Protein AF-A0A177MAR4-F1 (afdb_monomer)

InterPro domains:
  IPR025528 BrnA antitoxin of type II toxin-antitoxin system [PF14384] (14-84)

Radius of gyration: 27.55 Å; Cα contacts (8 Å, |Δi|>4): 20; chains: 1; bounding box: 52×32×71 Å

Organism: Methylomonas methanica (NCBI:txid421)

Structure (mmCIF, N/CA/C/O backbone):
data_AF-A0A177MAR4-F1
#
_entry.id   AF-A0A177MAR4-F1
#
loop_
_atom_site.group_PDB
_atom_site.id
_atom_site.type_symbol
_atom_site.label_atom_id
_atom_site.label_alt_id
_atom_site.label_comp_id
_atom_site.label_asym_id
_atom_site.label_entity_id
_atom_site.label_seq_id
_atom_site.pdbx_PDB_ins_code
_atom_site.Cartn_x
_atom_site.Cartn_y
_atom_site.Cartn_z
_atom_site.occupancy
_atom_site.B_iso_or_equiv
_atom_site.auth_seq_id
_atom_site.auth_comp_id
_atom_site.auth_asym_id
_atom_site.auth_atom_id
_atom_site.pdbx_PDB_model_num
ATOM 1 N N . MET A 1 1 ? 31.609 -0.855 -47.266 1.00 46.94 1 MET A N 1
ATOM 2 C CA . MET A 1 1 ? 31.786 -1.507 -45.950 1.00 46.94 1 MET A CA 1
ATOM 3 C C . MET A 1 1 ? 30.891 -2.732 -45.939 1.00 46.94 1 MET A C 1
ATOM 5 O O . MET A 1 1 ? 29.791 -2.629 -46.468 1.00 46.94 1 MET A O 1
ATOM 9 N N . ALA A 1 2 ? 31.379 -3.887 -45.484 1.00 51.25 2 ALA A N 1
ATOM 10 C CA . ALA A 1 2 ? 30.584 -5.116 -45.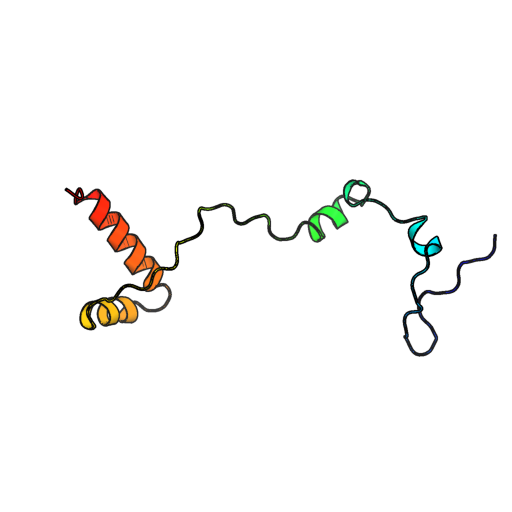481 1.00 51.25 2 ALA A CA 1
ATOM 11 C C . ALA A 1 2 ? 29.360 -4.948 -44.565 1.00 51.25 2 ALA A C 1
ATOM 13 O O . ALA A 1 2 ? 29.486 -4.375 -43.484 1.00 51.25 2 ALA A O 1
ATOM 14 N N . ASN A 1 3 ? 28.190 -5.407 -45.011 1.00 59.56 3 ASN A N 1
ATOM 15 C CA . ASN A 1 3 ? 26.989 -5.417 -44.177 1.00 59.56 3 ASN A CA 1
ATOM 16 C C . ASN A 1 3 ? 27.194 -6.406 -43.016 1.00 59.56 3 ASN A C 1
ATOM 18 O O . ASN A 1 3 ? 27.716 -7.497 -43.268 1.00 59.56 3 ASN A O 1
ATOM 22 N N . PRO A 1 4 ? 26.801 -6.066 -41.774 1.00 66.94 4 PRO A N 1
ATOM 23 C CA . PRO A 1 4 ? 26.852 -7.021 -40.678 1.00 66.94 4 PRO A CA 1
ATOM 24 C C . PRO A 1 4 ? 25.942 -8.213 -40.993 1.00 66.94 4 PRO A C 1
ATOM 26 O O . PRO A 1 4 ? 24.876 -8.055 -41.593 1.00 66.94 4 PRO A O 1
ATOM 29 N N . LEU A 1 5 ? 26.386 -9.411 -40.608 1.00 71.19 5 LEU A N 1
ATOM 30 C CA . LEU A 1 5 ? 25.586 -10.629 -40.719 1.00 71.19 5 LEU A CA 1
ATOM 31 C C . LEU A 1 5 ? 24.239 -10.436 -39.996 1.00 71.19 5 LEU A C 1
ATOM 33 O O . LEU A 1 5 ? 24.214 -9.791 -38.938 1.00 71.19 5 LEU A O 1
ATOM 37 N N . PRO A 1 6 ? 23.134 -10.987 -40.532 1.00 82.31 6 PRO A N 1
ATOM 38 C CA . PRO A 1 6 ? 21.832 -10.913 -39.876 1.00 82.31 6 PRO A CA 1
ATOM 39 C C . PRO A 1 6 ? 21.906 -11.483 -38.450 1.00 82.31 6 PRO A C 1
ATOM 41 O O . PRO A 1 6 ? 22.685 -12.396 -38.176 1.00 82.31 6 PRO A O 1
ATOM 44 N N . LEU A 1 7 ? 21.115 -10.919 -37.527 1.00 84.50 7 LEU A N 1
ATOM 45 C CA . LEU A 1 7 ? 21.056 -11.399 -36.137 1.00 84.50 7 LEU A CA 1
ATOM 46 C C . LEU A 1 7 ? 20.400 -12.779 -36.015 1.00 84.50 7 LEU A C 1
ATOM 48 O O . LEU A 1 7 ? 20.625 -13.463 -35.022 1.00 84.50 7 LEU A O 1
ATOM 52 N N . THR A 1 8 ? 19.595 -13.164 -37.001 1.00 90.56 8 THR A N 1
ATOM 53 C CA . THR A 1 8 ? 18.802 -14.392 -36.989 1.00 90.56 8 THR A CA 1
ATOM 54 C C . THR A 1 8 ? 19.140 -15.234 -38.213 1.00 90.56 8 THR A C 1
ATOM 56 O O . THR A 1 8 ? 19.300 -14.679 -39.306 1.00 90.56 8 THR A O 1
ATOM 59 N N . ASP A 1 9 ? 19.267 -16.547 -38.035 1.00 88.19 9 ASP A N 1
ATOM 60 C CA . ASP A 1 9 ? 19.479 -17.496 -39.130 1.00 88.19 9 ASP A CA 1
ATOM 61 C C . ASP A 1 9 ? 18.162 -17.958 -39.789 1.00 88.19 9 ASP A C 1
ATOM 63 O O . ASP A 1 9 ? 17.078 -17.444 -39.502 1.00 88.19 9 ASP A O 1
ATOM 67 N N . ALA A 1 10 ? 18.261 -18.890 -40.743 1.00 88.75 10 ALA A N 1
ATOM 68 C CA . ALA A 1 10 ? 17.107 -19.406 -41.482 1.00 88.75 10 ALA A CA 1
ATOM 69 C C . ALA A 1 10 ? 16.154 -20.249 -40.615 1.00 88.75 10 ALA A C 1
ATOM 71 O O . ALA A 1 10 ? 14.982 -20.379 -40.970 1.00 88.75 10 ALA A O 1
ATOM 72 N N . ASP A 1 11 ? 16.643 -20.784 -39.496 1.00 90.25 11 ASP A N 1
ATOM 73 C CA . ASP A 1 11 ? 15.875 -21.585 -38.544 1.00 90.25 11 ASP A CA 1
ATOM 74 C C . ASP A 1 11 ? 15.220 -20.711 -37.457 1.00 90.25 11 ASP A C 1
ATOM 76 O O . ASP A 1 11 ? 14.386 -21.185 -36.686 1.00 90.25 11 ASP A O 1
ATOM 80 N N . GLY A 1 12 ? 15.521 -19.407 -37.446 1.00 89.00 12 GLY A N 1
ATOM 81 C CA . GLY A 1 12 ? 14.960 -18.445 -36.502 1.00 89.00 12 GLY A CA 1
ATOM 82 C C . GLY A 1 12 ? 15.791 -18.276 -35.232 1.00 89.00 12 GLY A C 1
ATOM 83 O O . GLY A 1 12 ? 15.357 -17.564 -34.323 1.00 89.00 12 GLY A O 1
ATOM 84 N N . GLU A 1 13 ? 16.978 -18.879 -35.165 1.00 91.62 13 GLU A N 1
ATOM 85 C CA . GLU A 1 13 ? 17.851 -18.792 -34.002 1.00 91.62 13 GLU A CA 1
ATOM 86 C C . GLU A 1 13 ? 18.643 -17.485 -34.014 1.00 91.62 13 GLU A C 1
ATOM 88 O O . GLU A 1 13 ? 19.153 -17.025 -35.042 1.00 91.62 13 GLU A O 1
ATOM 93 N N . VAL A 1 14 ? 18.724 -16.850 -32.844 1.00 91.38 14 VAL A N 1
ATOM 94 C CA . VAL A 1 14 ? 19.455 -15.594 -32.664 1.00 91.38 14 VAL A CA 1
ATOM 95 C C . VAL A 1 14 ? 20.914 -15.922 -32.380 1.00 91.38 14 VAL A C 1
ATOM 97 O O . VAL A 1 14 ? 21.220 -16.616 -31.411 1.00 91.38 14 VAL A O 1
ATOM 100 N N . ARG A 1 15 ? 21.829 -15.403 -33.203 1.00 88.69 15 ARG A N 1
ATOM 101 C CA . ARG A 1 15 ? 23.266 -15.577 -32.962 1.00 88.69 15 ARG A CA 1
ATOM 102 C C . ARG A 1 15 ? 23.701 -14.871 -31.679 1.00 88.69 15 ARG A C 1
ATOM 104 O O . ARG A 1 15 ? 23.109 -13.875 -31.264 1.00 88.69 15 ARG A O 1
ATOM 111 N N . GLU A 1 16 ? 24.823 -15.316 -31.128 1.00 88.31 16 GLU A N 1
ATOM 112 C CA . GLU A 1 16 ? 25.463 -14.634 -30.005 1.00 88.31 16 GLU A CA 1
ATOM 113 C C . GLU A 1 16 ? 25.763 -13.162 -30.330 1.00 88.31 16 GLU A C 1
ATOM 115 O O . GLU A 1 16 ? 26.255 -12.817 -31.418 1.00 88.31 16 GLU A O 1
ATOM 120 N N . LEU A 1 17 ? 25.455 -12.290 -29.367 1.00 87.50 17 LEU A N 1
ATOM 121 C CA . LEU A 1 17 ? 25.754 -10.866 -29.455 1.00 87.50 17 LEU A CA 1
ATOM 122 C C . LEU A 1 17 ? 27.241 -10.635 -29.194 1.00 87.50 17 LEU A C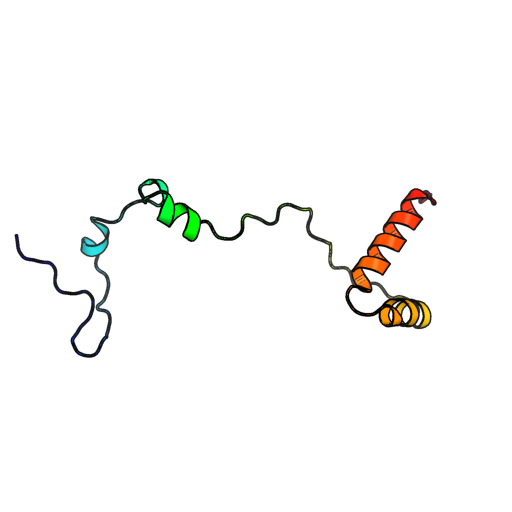 1
ATOM 124 O O . LEU A 1 17 ? 27.828 -11.144 -28.241 1.00 87.50 17 LEU A O 1
ATOM 128 N N . THR A 1 18 ? 27.844 -9.816 -30.040 1.00 87.88 18 THR A N 1
ATOM 129 C CA . THR A 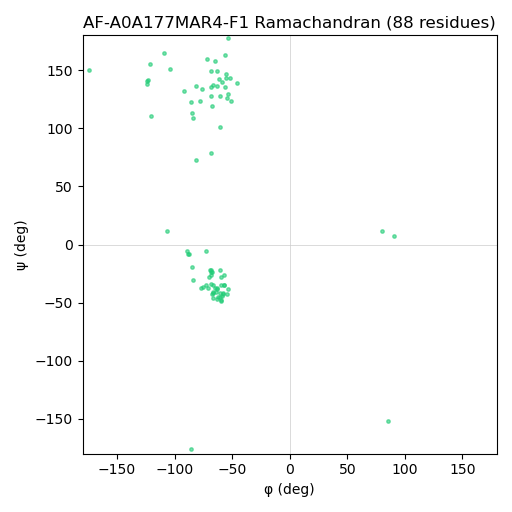1 18 ? 29.252 -9.439 -29.970 1.00 87.88 18 THR A CA 1
ATOM 130 C C . THR A 1 18 ? 29.383 -7.982 -29.548 1.00 87.88 18 THR A C 1
ATOM 132 O O . THR A 1 18 ? 28.440 -7.198 -29.649 1.00 87.88 18 THR A O 1
ATOM 135 N N . SER A 1 19 ? 30.579 -7.572 -29.131 1.00 85.19 19 SER A N 1
ATOM 136 C CA . SER A 1 19 ? 30.862 -6.167 -28.807 1.00 85.19 19 SER A CA 1
ATOM 137 C C . SER A 1 19 ? 30.575 -5.206 -2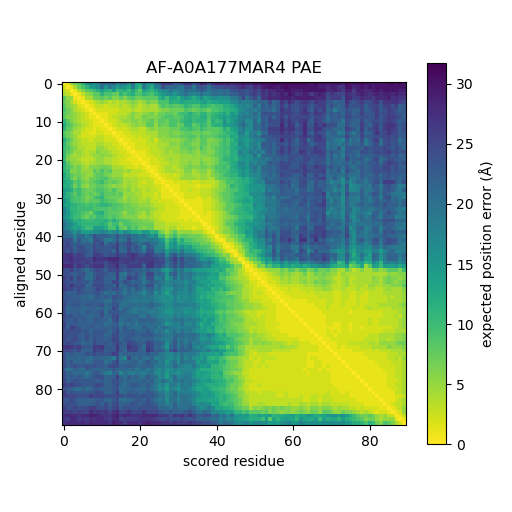9.970 1.00 85.19 19 SER A C 1
ATOM 139 O O . SER A 1 19 ? 30.281 -4.034 -29.740 1.00 85.19 19 SER A O 1
ATOM 141 N N . ASP A 1 20 ? 30.637 -5.690 -31.213 1.00 85.31 20 ASP A N 1
ATOM 142 C CA . ASP A 1 20 ? 30.369 -4.886 -32.406 1.00 85.31 20 ASP A CA 1
ATOM 143 C C . ASP A 1 20 ? 28.891 -4.509 -32.545 1.00 85.31 20 ASP A C 1
ATOM 145 O O . ASP A 1 20 ? 28.586 -3.432 -33.058 1.00 85.31 20 ASP A O 1
ATOM 149 N N . ASP A 1 21 ? 27.984 -5.330 -32.014 1.00 84.56 21 ASP A N 1
ATOM 150 C CA . ASP A 1 21 ? 26.540 -5.083 -32.051 1.00 84.56 21 ASP A CA 1
ATOM 151 C C . ASP A 1 21 ? 26.137 -3.885 -31.177 1.00 84.56 21 ASP A C 1
ATOM 153 O O . ASP A 1 21 ? 25.170 -3.181 -31.467 1.00 84.56 21 ASP A O 1
ATOM 157 N N . PHE A 1 22 ? 26.929 -3.589 -30.143 1.00 85.88 22 PHE A N 1
ATOM 158 C CA . PHE A 1 22 ? 26.693 -2.471 -29.231 1.00 85.88 22 PHE A CA 1
ATOM 159 C C . PHE A 1 22 ? 27.305 -1.148 -29.706 1.00 85.88 22 PHE A C 1
ATOM 161 O O . PHE A 1 22 ? 27.009 -0.108 -29.121 1.00 85.88 22 PHE A O 1
ATOM 168 N N . LYS A 1 23 ? 28.118 -1.139 -30.775 1.00 86.62 23 LYS A N 1
ATOM 169 C CA . LYS A 1 23 ? 28.769 0.089 -31.280 1.00 86.62 23 LYS A CA 1
ATOM 170 C C . LYS A 1 23 ? 27.774 1.172 -31.698 1.00 86.62 23 LYS A C 1
ATOM 172 O O . LYS A 1 23 ? 28.100 2.351 -31.626 1.00 86.62 23 LYS A O 1
ATOM 177 N N . ASN A 1 24 ? 26.577 0.765 -32.118 1.00 81.06 24 ASN A N 1
ATOM 178 C CA . ASN A 1 24 ? 25.495 1.661 -32.527 1.00 81.06 24 ASN A CA 1
ATOM 179 C C . ASN A 1 24 ? 24.356 1.729 -31.494 1.00 81.06 24 ASN A C 1
ATOM 181 O O . ASN A 1 24 ? 23.279 2.230 -31.811 1.00 81.06 24 ASN A O 1
ATOM 185 N N . ALA A 1 25 ? 24.548 1.191 -30.286 1.00 85.12 25 ALA A N 1
ATOM 186 C CA . ALA A 1 25 ? 23.530 1.257 -29.247 1.00 85.12 25 ALA A CA 1
ATOM 187 C C . ALA A 1 25 ? 23.354 2.706 -28.765 1.00 85.12 25 ALA A C 1
ATOM 189 O O . ALA A 1 25 ? 24.331 3.410 -28.516 1.00 85.12 25 ALA A O 1
ATOM 190 N N . SER A 1 26 ? 22.103 3.140 -28.613 1.00 84.38 26 SER A N 1
ATOM 191 C CA . SER A 1 26 ? 21.756 4.464 -28.086 1.00 84.38 26 SER A CA 1
ATOM 192 C C . SER A 1 26 ? 21.267 4.365 -26.648 1.00 84.38 26 SER A C 1
ATOM 194 O O . SER A 1 26 ? 20.687 3.358 -26.228 1.00 84.38 26 SER A O 1
ATOM 196 N N . THR A 1 27 ? 21.477 5.428 -25.880 1.00 89.56 27 THR A N 1
ATOM 197 C CA . THR A 1 27 ? 20.933 5.525 -24.526 1.00 89.56 27 THR A CA 1
ATOM 198 C C . THR A 1 27 ? 19.421 5.742 -24.562 1.00 89.56 27 THR A C 1
ATOM 200 O O . THR A 1 27 ? 18.859 6.220 -25.546 1.00 89.56 27 THR A O 1
ATOM 203 N N . PHE A 1 28 ? 18.741 5.438 -23.455 1.00 85.31 28 PHE A N 1
ATOM 204 C CA . PHE A 1 28 ? 17.294 5.644 -23.342 1.00 85.31 28 PHE A CA 1
ATOM 205 C C . PHE A 1 28 ? 16.860 7.079 -23.688 1.00 85.31 28 PHE A C 1
ATOM 207 O O . PHE A 1 28 ? 15.830 7.284 -24.327 1.00 85.31 28 PHE A O 1
ATOM 214 N N . SER A 1 29 ? 17.660 8.066 -23.281 1.00 87.19 29 SER A N 1
ATOM 215 C CA . SER A 1 29 ? 17.388 9.491 -23.490 1.00 87.19 29 SER A CA 1
ATOM 216 C C . SER A 1 29 ? 17.473 9.919 -24.956 1.00 87.19 29 SER A C 1
ATOM 218 O O . SER A 1 29 ? 16.869 10.922 -25.325 1.00 87.19 29 SER A O 1
ATOM 220 N N . GLU A 1 30 ? 18.212 9.175 -25.779 1.00 90.31 30 GLU A N 1
ATOM 221 C CA . GLU A 1 30 ? 18.396 9.440 -27.212 1.00 90.31 30 GLU A CA 1
ATOM 222 C C . GLU A 1 30 ? 17.307 8.783 -28.073 1.00 90.31 30 GLU A C 1
ATOM 224 O O . GLU A 1 30 ? 17.218 9.051 -29.271 1.00 90.31 30 GLU A O 1
ATOM 229 N N . LEU A 1 31 ? 16.453 7.940 -27.481 1.00 88.81 31 LEU A N 1
ATOM 230 C CA . LEU A 1 31 ? 15.320 7.349 -28.186 1.00 88.81 31 LEU A CA 1
ATOM 231 C C . LEU A 1 31 ? 14.270 8.417 -28.535 1.00 88.81 31 LEU A C 1
ATOM 233 O O . LEU A 1 31 ? 14.061 9.352 -27.758 1.00 88.81 31 LEU A O 1
ATOM 237 N N . PRO A 1 32 ? 13.523 8.248 -29.640 1.00 91.12 32 PRO A N 1
ATOM 238 C CA . PRO A 1 32 ? 12.344 9.059 -29.923 1.00 91.12 32 PRO A CA 1
ATOM 239 C C . PRO A 1 32 ? 11.360 9.077 -28.747 1.00 91.12 32 PRO A C 1
ATOM 241 O O . PRO A 1 32 ? 11.133 8.054 -28.097 1.00 91.12 32 PRO A O 1
ATOM 244 N N . GLU A 1 33 ? 10.723 10.223 -28.508 1.00 85.81 33 GLU A N 1
ATOM 245 C CA . GLU A 1 33 ? 9.811 10.423 -27.372 1.00 85.81 33 GLU A CA 1
ATOM 246 C C . GLU A 1 33 ? 8.656 9.406 -27.347 1.00 85.81 33 GLU A C 1
ATOM 248 O O . GLU A 1 33 ? 8.265 8.919 -26.285 1.00 85.81 33 GLU A O 1
ATOM 253 N N . SER A 1 34 ? 8.161 9.008 -28.523 1.00 87.56 34 SER A N 1
ATOM 254 C CA . SER A 1 34 ? 7.144 7.962 -28.663 1.00 87.56 34 SER A CA 1
ATOM 255 C C . SER A 1 34 ? 7.586 6.628 -28.056 1.00 87.56 34 SER A C 1
ATOM 257 O O . SER A 1 34 ? 6.806 5.989 -27.354 1.00 87.56 34 SER A O 1
ATOM 259 N N . LEU A 1 35 ? 8.844 6.229 -28.261 1.00 85.25 35 LEU A N 1
ATOM 260 C CA . LEU A 1 35 ? 9.401 5.001 -27.697 1.00 85.25 35 LEU A CA 1
ATOM 261 C C . LEU A 1 35 ? 9.734 5.159 -26.216 1.00 85.25 35 LEU A C 1
ATOM 263 O O . LEU A 1 35 ? 9.478 4.244 -25.435 1.00 85.25 35 LEU A O 1
ATOM 267 N N . GLN A 1 36 ? 10.226 6.328 -25.799 1.00 87.12 36 GLN A N 1
ATOM 268 C CA . GLN A 1 36 ? 10.456 6.596 -24.379 1.00 87.12 36 GLN A CA 1
ATOM 269 C C . GLN A 1 36 ? 9.169 6.440 -23.563 1.00 87.12 36 GLN A C 1
ATOM 271 O O . GLN A 1 36 ? 9.192 5.847 -22.489 1.00 87.12 36 GLN A O 1
ATOM 276 N N . ASN A 1 37 ? 8.038 6.932 -24.068 1.00 81.94 37 ASN A N 1
ATOM 277 C CA . ASN A 1 37 ? 6.763 6.868 -23.356 1.00 81.94 37 ASN A CA 1
ATOM 278 C C . ASN A 1 37 ? 6.215 5.441 -23.224 1.00 81.94 37 ASN A C 1
ATOM 280 O O . ASN A 1 37 ? 5.628 5.116 -22.198 1.00 81.94 37 ASN A O 1
ATOM 284 N N . VAL A 1 38 ? 6.445 4.580 -24.218 1.00 81.69 38 VAL A N 1
ATOM 285 C CA . VAL A 1 38 ? 6.052 3.160 -24.155 1.00 81.69 38 VAL A CA 1
ATOM 286 C C . VAL A 1 38 ? 6.930 2.384 -23.168 1.00 81.69 38 VAL A C 1
ATOM 288 O O . VAL A 1 38 ? 6.443 1.520 -22.443 1.00 81.69 38 VAL A O 1
ATOM 291 N N . LEU A 1 39 ? 8.225 2.706 -23.117 1.00 81.62 39 LEU A N 1
ATOM 292 C CA . LEU A 1 39 ? 9.211 2.019 -22.280 1.00 81.62 39 LEU A CA 1
ATOM 293 C C . LEU A 1 39 ? 9.275 2.554 -20.837 1.00 81.62 39 LEU A C 1
ATOM 295 O O . LEU A 1 39 ? 9.750 1.851 -19.942 1.00 81.62 39 LEU A O 1
ATOM 299 N N . ARG A 1 40 ? 8.775 3.771 -20.577 1.00 71.88 40 ARG A N 1
ATOM 300 C CA . ARG A 1 40 ? 8.494 4.291 -19.228 1.00 71.88 40 ARG A CA 1
ATOM 301 C C . ARG A 1 40 ? 7.324 3.498 -18.645 1.00 71.88 40 ARG A C 1
ATOM 303 O O . ARG A 1 40 ? 6.183 3.947 -18.653 1.00 71.88 40 ARG A O 1
ATOM 310 N N . GLY A 1 41 ? 7.609 2.294 -18.153 1.00 68.75 41 GLY A N 1
ATOM 311 C CA . GLY A 1 41 ? 6.650 1.480 -17.413 1.00 68.75 41 GLY A CA 1
ATOM 312 C C . GLY A 1 41 ? 6.033 2.236 -16.228 1.00 68.75 41 GLY A C 1
ATOM 313 O O . GLY A 1 41 ? 6.374 3.382 -15.927 1.00 68.75 41 GLY A O 1
ATOM 314 N N . ARG A 1 42 ? 5.109 1.582 -15.516 1.00 61.09 42 ARG A N 1
ATOM 315 C CA . ARG A 1 42 ? 4.442 2.179 -14.351 1.00 61.09 42 ARG A CA 1
ATOM 316 C C . ARG A 1 42 ? 5.488 2.749 -13.384 1.00 61.09 42 ARG A C 1
ATOM 318 O O . ARG A 1 42 ? 6.379 2.029 -12.940 1.00 61.09 42 ARG A O 1
ATOM 325 N N . GLY A 1 43 ? 5.374 4.043 -13.081 1.00 66.56 43 GLY A N 1
ATOM 326 C CA . GLY A 1 43 ? 6.298 4.731 -12.181 1.00 66.56 43 GLY A CA 1
ATOM 327 C C . GLY A 1 43 ? 6.385 4.060 -10.807 1.00 66.56 43 GLY A C 1
ATOM 328 O O . GLY A 1 43 ? 5.512 3.272 -10.429 1.00 66.56 43 GLY A O 1
ATOM 329 N N . LYS A 1 44 ? 7.437 4.395 -10.046 1.00 65.56 44 LYS A N 1
ATOM 330 C CA . LYS A 1 44 ? 7.596 3.953 -8.650 1.00 65.56 44 LYS A CA 1
ATOM 331 C C . LYS A 1 44 ? 6.277 4.145 -7.898 1.00 65.56 44 LYS A C 1
ATOM 333 O O . LYS A 1 44 ? 5.604 5.155 -8.091 1.00 65.56 44 LYS A O 1
ATOM 338 N N . GLN A 1 45 ? 5.902 3.181 -7.061 1.00 67.75 45 GLN A N 1
ATOM 339 C CA . GLN A 1 45 ? 4.656 3.238 -6.301 1.00 67.75 45 GLN A CA 1
ATOM 340 C C . GLN A 1 45 ? 4.656 4.474 -5.383 1.00 67.75 45 GLN A C 1
ATOM 342 O O . GLN A 1 45 ? 5.308 4.491 -4.345 1.00 67.75 45 GLN A O 1
ATOM 347 N N . GLN A 1 46 ? 3.950 5.526 -5.802 1.00 60.53 46 GLN A N 1
ATOM 348 C CA . GLN A 1 46 ? 3.824 6.807 -5.101 1.00 60.53 46 GLN A CA 1
ATOM 349 C C . GLN A 1 46 ? 2.754 6.698 -4.003 1.00 60.53 46 GLN A C 1
ATOM 351 O O . GLN A 1 46 ? 1.640 7.178 -4.175 1.00 60.53 46 GLN A O 1
ATOM 356 N N . ALA A 1 47 ? 3.043 5.994 -2.909 1.00 63.25 47 ALA A N 1
ATOM 357 C CA . ALA A 1 47 ? 2.317 6.078 -1.633 1.00 63.25 47 ALA A CA 1
ATOM 358 C C . ALA A 1 47 ? 3.049 5.225 -0.586 1.00 63.25 47 ALA A C 1
ATOM 360 O O . ALA A 1 47 ? 3.639 4.210 -0.967 1.00 63.25 47 ALA A O 1
ATOM 361 N N . PRO A 1 48 ? 3.001 5.570 0.716 1.00 67.31 48 PRO A N 1
ATOM 362 C CA . PRO A 1 48 ? 3.582 4.719 1.747 1.00 67.31 48 PRO A CA 1
ATOM 363 C C . PRO A 1 48 ? 3.004 3.304 1.646 1.00 67.31 48 PRO A C 1
ATOM 365 O O . PRO A 1 48 ? 1.787 3.102 1.604 1.00 67.31 48 PRO A O 1
ATOM 368 N N . THR A 1 49 ? 3.897 2.321 1.553 1.00 73.06 49 THR A N 1
ATOM 369 C CA . THR A 1 49 ? 3.538 0.909 1.447 1.00 73.06 49 THR A CA 1
ATOM 370 C C . THR A 1 49 ? 2.745 0.509 2.684 1.00 73.06 49 THR A C 1
ATOM 372 O O . THR A 1 49 ? 3.189 0.732 3.809 1.00 73.06 49 THR A O 1
ATOM 375 N N . LYS A 1 50 ? 1.563 -0.088 2.488 1.00 81.81 50 LYS A N 1
ATOM 376 C CA . LYS A 1 50 ? 0.808 -0.693 3.591 1.00 81.81 50 LYS A CA 1
ATOM 377 C C . LYS A 1 50 ? 1.721 -1.682 4.321 1.00 81.81 50 LYS A C 1
ATOM 379 O O . LYS A 1 50 ? 2.333 -2.533 3.677 1.00 81.81 50 LYS A O 1
ATOM 384 N N . VAL A 1 51 ? 1.808 -1.576 5.643 1.00 87.25 51 VAL A N 1
ATOM 385 C CA . VAL A 1 51 ? 2.579 -2.527 6.449 1.00 87.25 51 VAL A CA 1
ATOM 386 C C . VAL A 1 51 ? 1.757 -3.804 6.597 1.00 87.25 51 VAL A C 1
ATOM 388 O O . VAL A 1 51 ? 0.610 -3.76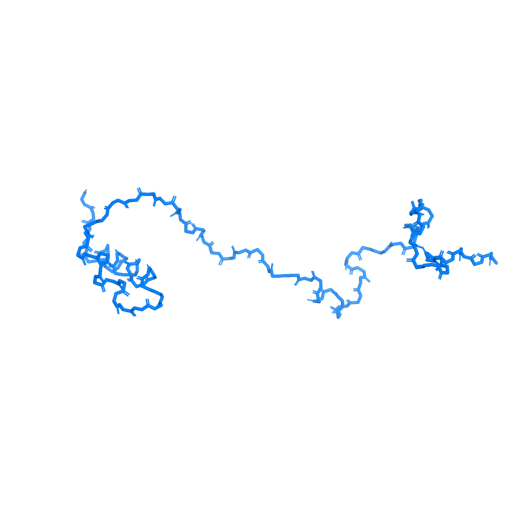2 7.040 1.00 87.25 51 VAL A O 1
ATOM 391 N N . SER A 1 52 ? 2.329 -4.938 6.193 1.00 87.12 52 SER A N 1
ATOM 392 C CA . SER A 1 52 ? 1.708 -6.248 6.383 1.00 87.12 52 SER A CA 1
ATOM 393 C C . SER A 1 52 ? 2.028 -6.758 7.784 1.00 87.12 52 SER A C 1
ATOM 395 O O . SER A 1 52 ? 3.159 -7.158 8.050 1.00 87.12 52 SER A O 1
ATOM 397 N N . THR A 1 53 ? 1.024 -6.781 8.656 1.00 88.25 53 THR A N 1
ATOM 398 C CA . THR A 1 53 ? 1.135 -7.304 10.024 1.00 88.25 53 THR A CA 1
ATOM 399 C C . THR A 1 53 ? 0.097 -8.398 10.238 1.00 88.25 53 THR A C 1
ATOM 401 O O . THR A 1 53 ? -1.035 -8.289 9.770 1.00 88.25 53 THR A O 1
ATOM 404 N N . THR A 1 54 ? 0.466 -9.458 10.962 1.00 92.56 54 THR A N 1
ATOM 405 C CA . THR A 1 54 ? -0.487 -10.502 11.364 1.00 92.56 54 THR A CA 1
ATOM 406 C C . THR A 1 54 ? -1.188 -10.073 12.652 1.00 92.56 54 THR A C 1
ATOM 408 O O . THR A 1 54 ? -0.550 -9.985 13.697 1.00 92.56 54 THR A O 1
ATOM 411 N N . VAL A 1 55 ? -2.494 -9.816 12.577 1.00 91.75 55 VAL A N 1
ATOM 412 C CA . VAL A 1 55 ? -3.353 -9.447 13.715 1.00 91.75 55 VAL A CA 1
ATOM 413 C C . VAL A 1 55 ? -4.516 -10.434 13.787 1.00 91.75 55 VAL A C 1
ATOM 415 O O . VAL A 1 55 ? -5.033 -10.863 12.754 1.00 91.75 55 VAL A O 1
ATOM 418 N N . ARG A 1 56 ? -4.908 -10.825 15.002 1.00 94.94 56 ARG A N 1
ATOM 419 C CA . ARG A 1 56 ? -6.093 -11.656 15.239 1.00 94.94 56 ARG A CA 1
ATOM 420 C C . ARG A 1 56 ? -7.295 -10.750 15.495 1.00 94.94 56 ARG A C 1
ATOM 422 O O . ARG A 1 56 ? -7.193 -9.827 16.293 1.00 94.94 56 ARG A O 1
ATOM 429 N N . PHE A 1 57 ? -8.400 -11.040 14.822 1.00 94.62 57 PHE A N 1
ATOM 430 C CA . PHE A 1 57 ? -9.695 -10.390 15.010 1.00 94.62 57 PHE A CA 1
ATOM 431 C C . PHE A 1 57 ? -10.724 -11.448 15.395 1.00 94.62 57 PHE A C 1
ATOM 433 O O . PHE A 1 57 ? -10.562 -12.618 15.028 1.00 94.62 57 PHE A O 1
ATOM 440 N N . ASP A 1 58 ? -11.782 -11.029 16.080 1.00 9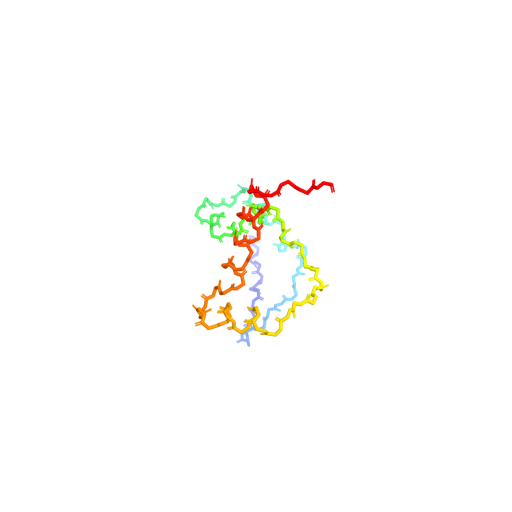7.62 58 ASP A N 1
ATOM 441 C CA . ASP A 1 58 ? -12.914 -11.901 16.366 1.00 97.62 58 ASP A CA 1
ATOM 442 C C . ASP A 1 58 ? -13.618 -12.341 15.070 1.00 97.62 58 ASP A C 1
ATOM 444 O O . ASP A 1 58 ? -13.604 -11.658 14.035 1.00 97.62 58 ASP A O 1
ATOM 448 N N . ALA A 1 59 ? -14.187 -13.547 15.103 1.00 97.00 59 ALA A N 1
ATOM 449 C CA . ALA A 1 59 ? -14.745 -14.193 13.918 1.00 97.00 59 ALA A CA 1
ATOM 450 C C . ALA A 1 59 ? -15.975 -13.455 13.363 1.00 97.00 59 ALA A C 1
ATOM 452 O O . ALA A 1 59 ? -16.165 -13.401 12.147 1.00 97.00 59 ALA A O 1
ATOM 453 N N . ASP A 1 60 ? -16.783 -12.871 14.243 1.00 97.56 60 ASP A N 1
ATOM 454 C CA . ASP A 1 60 ? -17.964 -12.074 13.915 1.00 97.56 60 ASP A CA 1
ATOM 455 C C . ASP A 1 60 ? -17.595 -10.771 13.192 1.00 97.56 60 ASP A C 1
ATOM 457 O O . ASP A 1 60 ? -18.200 -10.451 12.167 1.00 97.56 60 ASP A O 1
ATOM 461 N N . VAL A 1 61 ? -16.540 -10.079 13.633 1.00 96.38 61 VAL A N 1
ATOM 462 C CA . VAL A 1 61 ? -16.013 -8.871 12.982 1.00 96.38 61 VAL A CA 1
ATOM 463 C C . VAL A 1 61 ? -15.585 -9.184 11.549 1.00 96.38 61 VAL A C 1
ATOM 465 O O . VAL A 1 61 ? -15.986 -8.506 10.599 1.00 96.38 61 VAL A O 1
ATOM 468 N N . ILE A 1 62 ? -14.808 -10.254 11.358 1.00 96.06 62 ILE A N 1
ATOM 469 C CA . ILE A 1 62 ? -14.365 -10.667 10.021 1.00 96.06 62 ILE A CA 1
ATOM 470 C C . ILE A 1 62 ? -15.550 -11.090 9.147 1.00 96.06 62 ILE A C 1
ATOM 472 O O . ILE A 1 62 ? -15.578 -10.747 7.961 1.00 96.06 62 ILE A O 1
ATOM 476 N N . ALA A 1 63 ? -16.523 -11.816 9.702 1.00 97.12 63 ALA A N 1
ATOM 477 C CA . ALA A 1 63 ? -17.718 -12.228 8.973 1.00 97.12 63 ALA A CA 1
ATOM 478 C C . ALA A 1 63 ? -18.543 -11.018 8.506 1.00 97.12 63 ALA A C 1
ATOM 480 O O . ALA A 1 63 ? -18.911 -10.956 7.330 1.00 97.12 63 ALA A O 1
ATOM 481 N N . ALA A 1 64 ? -18.750 -10.028 9.380 1.00 97.25 64 ALA A N 1
ATOM 482 C CA . ALA A 1 64 ? -19.483 -8.804 9.070 1.00 97.25 64 ALA A CA 1
ATOM 483 C C . ALA A 1 64 ? -18.835 -8.026 7.916 1.00 97.25 64 ALA A C 1
ATOM 485 O O . ALA A 1 64 ? -19.508 -7.682 6.943 1.00 97.25 64 ALA A O 1
ATOM 486 N N . PHE A 1 65 ? -17.514 -7.814 7.956 1.00 96.75 65 PHE A N 1
ATOM 487 C CA . PHE A 1 65 ? -16.836 -7.135 6.855 1.00 96.75 65 PHE A CA 1
ATOM 488 C C . PHE A 1 65 ? -16.833 -7.982 5.580 1.00 96.75 65 PHE A C 1
ATOM 490 O O . PHE A 1 65 ? -17.129 -7.448 4.513 1.00 96.75 65 PHE A O 1
ATOM 497 N N . ARG A 1 66 ? -16.574 -9.293 5.635 1.00 96.31 66 ARG A N 1
ATOM 498 C CA . ARG A 1 66 ? -16.592 -10.155 4.435 1.00 96.31 66 ARG A CA 1
ATOM 499 C C . ARG A 1 66 ? -17.944 -10.166 3.724 1.00 96.31 66 ARG A C 1
ATOM 501 O O . ARG A 1 66 ? -17.963 -10.186 2.494 1.00 96.31 66 ARG A O 1
ATOM 508 N N . ALA A 1 67 ? -19.048 -10.089 4.469 1.00 97.06 67 ALA A N 1
ATOM 509 C CA . ALA A 1 67 ? -20.397 -10.010 3.908 1.00 97.06 67 ALA A CA 1
ATOM 510 C C . ALA A 1 67 ? -20.610 -8.770 3.017 1.00 97.06 67 ALA A C 1
ATOM 512 O O . ALA A 1 67 ? -21.448 -8.795 2.121 1.00 97.06 67 ALA A O 1
ATOM 513 N N . THR A 1 68 ? -19.806 -7.713 3.188 1.00 94.81 68 THR A N 1
ATOM 514 C CA . THR A 1 68 ? -19.862 -6.509 2.338 1.00 94.81 68 THR A CA 1
ATOM 515 C C . THR A 1 68 ? -19.289 -6.715 0.926 1.00 94.81 68 THR A C 1
ATOM 517 O O . THR A 1 68 ? -19.352 -5.807 0.099 1.00 94.81 68 THR A O 1
ATOM 520 N N . GLY A 1 69 ? -18.703 -7.881 0.629 1.00 95.44 69 GLY A N 1
ATOM 521 C CA . GLY A 1 69 ? -18.216 -8.239 -0.705 1.00 95.44 69 GLY A CA 1
ATOM 522 C C . GLY A 1 69 ? -16.798 -7.749 -1.017 1.00 95.44 69 GLY A C 1
ATOM 523 O O . GLY A 1 69 ? -15.948 -7.597 -0.133 1.00 95.44 69 GLY A O 1
ATOM 524 N N . SER A 1 70 ? -16.507 -7.519 -2.300 1.00 95.31 70 SER A N 1
ATOM 525 C CA . SER A 1 70 ? -15.176 -7.099 -2.755 1.00 95.31 70 SER A CA 1
ATOM 526 C C . SER A 1 70 ? -14.749 -5.779 -2.098 1.00 95.31 70 SER A C 1
ATOM 528 O O . SER A 1 70 ? -15.553 -4.871 -1.877 1.00 95.31 70 SER A O 1
ATOM 530 N N . GLY A 1 71 ? -13.473 -5.688 -1.716 1.00 94.25 71 GLY A N 1
ATOM 531 C CA . GLY A 1 71 ? -12.939 -4.518 -1.012 1.00 94.25 71 GLY A CA 1
ATOM 532 C C . GLY A 1 71 ? -13.238 -4.461 0.491 1.00 94.25 71 GLY A C 1
ATOM 533 O O . GLY A 1 71 ? -12.979 -3.429 1.107 1.00 94.25 71 GLY A O 1
ATOM 534 N N . TRP A 1 72 ? -13.728 -5.543 1.110 1.00 97.25 72 TRP A N 1
ATOM 535 C CA . TRP A 1 72 ? -14.012 -5.564 2.552 1.00 97.25 72 TRP A CA 1
ATOM 536 C C . TRP A 1 72 ? -12.800 -5.218 3.428 1.00 97.25 72 TRP A C 1
ATOM 538 O O . TRP A 1 72 ? -12.953 -4.534 4.434 1.00 97.25 72 TRP A O 1
ATOM 548 N N . GLN A 1 73 ? -11.589 -5.617 3.027 1.00 94.00 73 GLN A N 1
ATOM 549 C CA . GLN A 1 73 ? -10.355 -5.256 3.737 1.00 94.00 73 GLN A CA 1
ATOM 550 C C . GLN A 1 73 ? -10.085 -3.748 3.698 1.00 94.00 73 GLN A C 1
ATOM 552 O O . GLN A 1 73 ? -9.617 -3.181 4.681 1.00 94.00 73 GLN A O 1
ATOM 557 N N . THR A 1 74 ? -10.387 -3.088 2.574 1.00 94.25 74 THR A N 1
ATOM 558 C CA . THR A 1 74 ? -10.270 -1.629 2.453 1.00 94.25 74 THR A CA 1
ATOM 559 C C . THR A 1 74 ? -11.281 -0.941 3.363 1.00 94.25 74 THR A C 1
ATOM 561 O O . THR A 1 74 ? -10.885 -0.074 4.133 1.00 94.25 74 THR A O 1
ATOM 564 N N . ARG A 1 75 ? -12.544 -1.392 3.359 1.00 95.88 75 ARG A N 1
ATOM 565 C CA . ARG A 1 75 ? -13.582 -0.867 4.264 1.00 95.88 75 ARG A CA 1
ATOM 566 C C . ARG A 1 75 ? -13.208 -1.036 5.736 1.00 95.88 75 ARG A C 1
ATOM 568 O O . ARG A 1 75 ? -13.332 -0.090 6.500 1.00 95.88 75 ARG A O 1
ATOM 575 N N . MET A 1 76 ? -12.689 -2.202 6.114 1.00 95.81 76 MET A N 1
ATOM 576 C CA . MET A 1 76 ? -12.201 -2.456 7.472 1.00 95.81 76 MET A CA 1
ATOM 577 C C . MET A 1 76 ? -11.057 -1.505 7.848 1.00 95.81 76 MET A C 1
ATOM 579 O O . MET A 1 76 ? -11.063 -0.915 8.922 1.00 95.81 76 MET A O 1
ATOM 583 N N . ASN A 1 77 ? -10.092 -1.305 6.949 1.00 95.00 77 ASN A N 1
ATOM 584 C CA . ASN A 1 77 ? -8.993 -0.369 7.169 1.00 95.00 77 ASN A CA 1
ATOM 585 C C . ASN A 1 77 ? -9.471 1.087 7.310 1.00 95.00 77 ASN A C 1
ATOM 587 O O . ASN A 1 77 ? -8.914 1.837 8.106 1.00 95.00 77 ASN A O 1
ATOM 591 N N . ASP A 1 78 ? -10.470 1.506 6.536 1.00 95.31 78 ASP A N 1
ATOM 592 C CA . ASP A 1 78 ? -10.997 2.869 6.618 1.00 95.31 78 ASP A CA 1
ATOM 593 C C . ASP A 1 78 ? -11.829 3.090 7.889 1.00 95.31 78 ASP A C 1
ATOM 595 O O . ASP A 1 78 ? -11.675 4.136 8.516 1.00 95.31 78 ASP A O 1
ATOM 599 N N . ALA A 1 79 ? -12.571 2.078 8.350 1.00 95.00 79 ALA A N 1
ATOM 600 C CA . ALA A 1 79 ? -13.230 2.100 9.658 1.00 95.00 79 ALA A CA 1
ATOM 601 C C . ALA A 1 79 ? -12.219 2.254 10.810 1.00 95.00 79 ALA A C 1
ATOM 603 O O . ALA A 1 79 ? -12.428 3.051 11.719 1.00 95.00 79 ALA A O 1
ATOM 604 N N . LEU A 1 80 ? -11.075 1.558 10.752 1.00 94.00 80 LEU A N 1
ATOM 605 C CA . LEU A 1 80 ? -10.007 1.720 11.750 1.00 94.00 80 LEU A CA 1
ATOM 606 C C . LEU A 1 80 ? -9.410 3.136 11.739 1.00 94.00 80 LEU A C 1
ATOM 608 O O . LEU A 1 80 ? -9.105 3.685 12.793 1.00 94.00 80 LEU A O 1
ATOM 612 N N . LYS A 1 81 ? -9.258 3.755 10.561 1.00 93.94 81 LYS A N 1
ATOM 613 C CA . LYS A 1 81 ? -8.803 5.152 10.466 1.00 93.94 81 LYS A CA 1
ATOM 614 C C . LYS A 1 81 ? -9.817 6.129 11.046 1.00 93.94 81 LYS A C 1
ATOM 616 O O . LYS A 1 81 ? -9.409 7.111 11.652 1.00 93.94 81 LYS A O 1
ATOM 621 N N . GLU A 1 82 ? -11.102 5.911 10.793 1.00 95.00 82 GLU A N 1
ATOM 622 C CA . GLU A 1 82 ? -12.181 6.733 11.342 1.00 95.00 82 GLU A CA 1
ATOM 623 C C . GLU A 1 82 ? -12.213 6.629 12.864 1.00 95.00 82 GLU A C 1
ATOM 625 O O . GLU A 1 82 ? -12.142 7.650 13.544 1.00 95.00 82 GLU A O 1
ATOM 630 N N . TRP A 1 83 ? -12.136 5.406 13.390 1.00 95.19 83 TRP A N 1
ATOM 631 C CA . T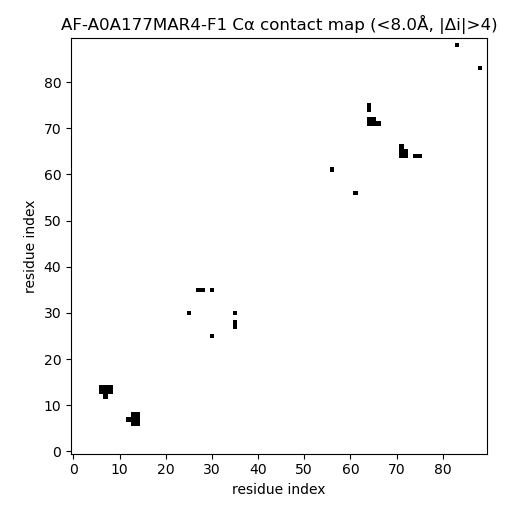RP A 1 83 ? -12.053 5.164 14.825 1.00 95.19 83 TRP A CA 1
ATOM 632 C C . TRP A 1 83 ? -10.885 5.921 15.477 1.00 95.19 83 TRP A C 1
ATOM 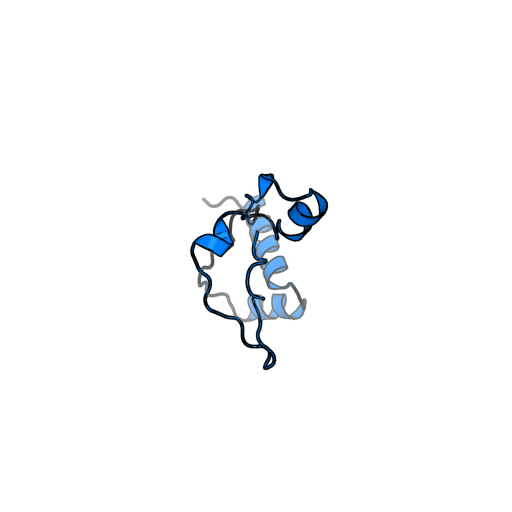634 O O . TRP A 1 83 ? -11.084 6.559 16.505 1.00 95.19 83 TRP A O 1
ATOM 644 N N . LEU A 1 84 ? -9.700 5.939 14.848 1.00 95.19 84 LEU A N 1
ATOM 645 C CA . LEU A 1 84 ? -8.526 6.689 15.331 1.00 95.19 84 LEU A CA 1
ATOM 646 C C . LEU A 1 84 ? -8.683 8.218 15.283 1.00 95.19 84 LEU A C 1
ATOM 648 O O . LEU A 1 84 ? -7.968 8.920 15.994 1.00 95.19 84 LEU A O 1
ATOM 652 N N . LYS A 1 85 ? -9.562 8.760 14.430 1.00 92.62 85 LYS A N 1
ATOM 653 C CA . LYS A 1 85 ? -9.863 10.204 14.426 1.00 92.62 85 LYS A CA 1
ATOM 654 C C . LYS A 1 85 ? -10.759 10.585 15.597 1.00 92.62 85 LYS A C 1
ATOM 656 O O . LYS A 1 85 ? -10.627 11.679 16.133 1.00 92.62 85 LYS A O 1
ATOM 661 N N . GLU A 1 86 ? -11.682 9.697 15.943 1.00 92.38 86 GLU A N 1
ATOM 662 C CA . GLU A 1 86 ? -12.668 9.908 17.002 1.00 92.38 86 GLU A CA 1
ATOM 663 C C . GLU A 1 86 ? -12.112 9.565 18.388 1.00 92.38 86 GLU A C 1
ATOM 665 O O . GLU A 1 86 ? -12.496 10.182 19.380 1.00 92.38 86 GLU A O 1
ATOM 670 N N . HIS A 1 87 ? -11.179 8.614 18.459 1.00 92.56 87 HIS A N 1
ATOM 671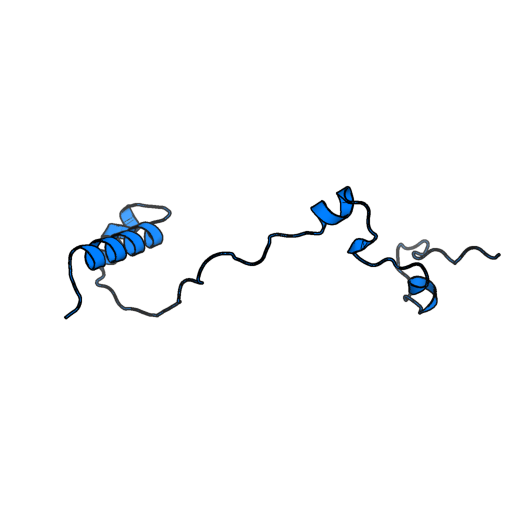 C CA . HIS A 1 87 ? -10.620 8.095 19.699 1.00 92.56 87 HIS A CA 1
ATOM 672 C C . HIS A 1 87 ? -9.109 8.317 19.713 1.00 92.56 87 HIS A C 1
ATOM 674 O O . HIS A 1 87 ? -8.357 7.675 18.978 1.00 92.56 87 HIS A O 1
ATOM 680 N N . SER A 1 88 ? -8.655 9.222 20.583 1.00 86.62 88 SER A N 1
ATOM 681 C CA . SER A 1 88 ? -7.226 9.362 20.855 1.00 86.62 88 SER A CA 1
ATOM 682 C C . SER A 1 88 ? -6.737 8.116 21.584 1.00 86.62 88 SER A C 1
ATOM 684 O O . SER A 1 88 ? -7.296 7.732 22.612 1.00 86.62 88 SER A O 1
ATOM 686 N N . LEU A 1 89 ? -5.671 7.508 21.069 1.00 81.88 89 LEU A N 1
ATOM 687 C CA . LEU A 1 89 ? -4.915 6.512 21.816 1.00 81.88 89 LEU A CA 1
ATOM 688 C C . LEU A 1 89 ? -4.238 7.244 22.982 1.00 81.88 89 LEU A C 1
ATOM 690 O O . LEU A 1 89 ? -3.515 8.217 22.755 1.00 81.88 89 LEU A O 1
ATOM 694 N N . VAL A 1 90 ? -4.567 6.837 24.206 1.00 69.31 90 VAL A N 1
ATOM 695 C CA . VAL A 1 90 ? -3.930 7.315 25.442 1.00 69.31 90 VAL A CA 1
ATOM 696 C C . VAL A 1 90 ? -2.590 6.618 25.619 1.00 69.31 90 VAL A C 1
ATOM 698 O O . VAL A 1 90 ? -2.541 5.392 25.368 1.00 69.31 90 VAL A O 1
#

Mean predicted aligned error: 13.54 Å

Sequence (90 aa):
MANPLPLTDADGEVRELTSDDFKNASTFSELPESLQNVLRGRGKQQAPTKVSTTVRFDADVIAAFRATGSGWQTRMNDALKEWLKEHSLV

Foldseek 3Di:
DDDDDDQADPVGDGDDDDPVNCPPPDDLVPDDPVVNVVVPPDDDPPDPDDDDDDDDDDPVLVVVLVVVPPCSVVVVVVVVVVCCVVDPDD

Secondary structure (DSSP, 8-state):
-PPPPPSB-TTSPBPPP-TTGGGG---GGGS-HHHHHHHS-S-S--SPPPP-------HHHHHHHHHT-TTHHHHHHHHHHHHHHHS---

Solvent-accessible surface area (backbone atoms only — not comparable to full-atom values): 6159 Å² total; per-residue (Å²): 130,85,80,78,77,73,63,51,54,97,89,67,51,70,60,86,86,53,79,74,70,53,73,79,62,75,58,75,85,74,46,58,68,74,57,41,60,70,68,57,58,88,69,79,81,90,60,88,75,81,82,90,75,95,76,92,75,61,70,66,63,52,49,58,38,52,72,68,44,88,63,25,69,57,54,53,53,50,51,54,53,52,49,53,73,77,42,79,87,127

pLDDT: mean 85.89, std 11.32, range [46.94, 97.62]